Protein AF-A0A1G5HIC5-F1 (afdb_monomer_lite)

Secondary structure (DSSP, 8-state):
-HHHHHHHHHHHHHHHHHHHHHHHHHHHHHHHHHHHHHHHHHHHHHHHHHHHHHHHHHHHHHHHHHHHH--HHHHHHHHHHHHHHTTSSPPBSS--TTTT-TTSPPPPBPSS---HHHHHHHTT--HHHHHHHHHHHHHHHHHHHHHHHHHHHHTT--

Foldseek 3Di:
DVVVVVVVVVVVVVVVVVVVVVVVVVVVVVVVVVVVLVVVLVVQLVVLLVLLVLLLVLLVVLLVCCLVPVDCLSVVVNVVSVCLQQQNDFAAPDDDSCQSPPPDDHGDGDPGRDHSLVVSVVSPDDPVVSVVSVVSNVVSVVVSVVSVVSVCVSVVND

pLDDT: mean 92.71, std 6.93, range [57.34, 98.31]

Radius of gyration: 27.84 Å; chains: 1; bounding box: 71×31×83 Å

Structure (mmCIF, N/CA/C/O backbone):
data_AF-A0A1G5HIC5-F1
#
_entry.id   AF-A0A1G5HIC5-F1
#
loop_
_atom_site.group_PDB
_atom_site.id
_atom_site.type_symbol
_atom_site.label_atom_id
_atom_site.label_alt_id
_atom_site.label_comp_id
_atom_site.label_asym_id
_atom_site.label_entity_id
_atom_site.label_seq_id
_atom_site.pdbx_PDB_ins_code
_atom_site.Cartn_x
_atom_site.Cartn_y
_atom_site.Cartn_z
_atom_site.occupancy
_atom_site.B_iso_or_equiv
_atom_site.auth_seq_id
_atom_site.auth_comp_id
_atom_site.auth_asym_id
_atom_site.auth_atom_id
_atom_site.pdbx_PDB_model_num
ATOM 1 N N . MET A 1 1 ? 47.753 16.348 -58.443 1.00 57.34 1 MET A N 1
ATOM 2 C CA . MET A 1 1 ? 46.491 15.567 -58.411 1.00 57.34 1 MET A CA 1
ATOM 3 C C . MET A 1 1 ? 46.412 14.500 -57.305 1.00 57.34 1 MET A C 1
ATOM 5 O O . MET A 1 1 ? 45.313 14.260 -56.837 1.00 57.34 1 MET A O 1
ATOM 9 N N . ARG A 1 2 ? 47.518 13.885 -56.833 1.00 65.00 2 ARG A N 1
ATOM 10 C CA . ARG A 1 2 ? 47.485 12.822 -55.791 1.00 65.00 2 ARG A CA 1
ATOM 11 C C . ARG A 1 2 ? 47.154 13.290 -54.360 1.00 65.00 2 ARG A C 1
ATOM 13 O O . ARG A 1 2 ? 46.518 12.535 -53.637 1.00 65.00 2 ARG A O 1
ATOM 20 N N . ILE A 1 3 ? 47.526 14.517 -53.970 1.00 72.75 3 ILE A N 1
ATOM 21 C CA . ILE A 1 3 ? 47.248 15.050 -52.618 1.00 72.75 3 ILE A CA 1
ATOM 22 C C . ILE A 1 3 ? 45.736 15.200 -52.364 1.00 72.75 3 ILE A C 1
ATOM 24 O O . ILE A 1 3 ? 45.253 14.726 -51.346 1.00 72.75 3 ILE A O 1
ATOM 28 N N . GLY A 1 4 ? 44.972 15.776 -53.301 1.00 77.12 4 GLY A N 1
ATOM 29 C CA . GLY A 1 4 ? 43.532 16.009 -53.104 1.00 77.12 4 GLY A CA 1
ATOM 30 C C . GLY A 1 4 ? 42.703 14.724 -52.998 1.00 77.12 4 GLY A C 1
ATOM 31 O O . GLY A 1 4 ? 41.761 14.664 -52.219 1.00 77.12 4 GLY A O 1
ATOM 32 N N . VAL A 1 5 ? 43.091 13.667 -53.723 1.00 81.25 5 VAL A N 1
ATOM 33 C CA . VAL A 1 5 ? 42.438 12.349 -53.626 1.00 81.25 5 VAL A CA 1
ATOM 34 C C . VAL A 1 5 ? 42.681 11.721 -52.252 1.00 81.25 5 VAL A C 1
ATOM 36 O O . VAL A 1 5 ? 41.753 11.185 -51.655 1.00 81.25 5 VAL A O 1
ATOM 39 N N . PHE A 1 6 ? 43.902 11.837 -51.722 1.00 83.12 6 PHE A N 1
ATOM 40 C CA . PHE A 1 6 ? 44.237 11.348 -50.385 1.00 83.12 6 PHE A CA 1
ATOM 41 C C . PHE A 1 6 ? 43.503 12.131 -49.286 1.00 83.12 6 PHE A C 1
ATOM 43 O O . PHE A 1 6 ? 42.916 11.527 -48.395 1.00 83.12 6 PHE A O 1
ATOM 50 N N . THR A 1 7 ? 43.451 13.464 -49.384 1.00 85.94 7 THR A N 1
ATOM 51 C CA . THR A 1 7 ? 42.702 14.306 -48.439 1.00 85.94 7 THR A CA 1
ATOM 52 C C . THR A 1 7 ? 41.203 13.997 -48.461 1.00 85.94 7 THR A C 1
ATOM 54 O O . THR A 1 7 ? 40.610 13.828 -47.400 1.00 85.94 7 THR A O 1
ATOM 57 N N . ASN A 1 8 ? 40.594 13.842 -49.643 1.00 87.00 8 ASN A N 1
ATOM 58 C CA . ASN A 1 8 ? 39.179 13.470 -49.762 1.00 87.00 8 ASN A CA 1
ATOM 59 C C . ASN A 1 8 ? 38.900 12.074 -49.193 1.00 87.00 8 ASN A C 1
ATOM 61 O O . ASN A 1 8 ? 37.891 11.879 -48.521 1.00 87.00 8 ASN A O 1
ATOM 65 N N . PHE A 1 9 ? 39.804 11.116 -49.415 1.00 89.62 9 PHE A N 1
ATOM 66 C CA . PHE A 1 9 ? 39.700 9.785 -48.823 1.00 89.62 9 PHE A CA 1
ATOM 67 C C . PHE A 1 9 ? 39.752 9.841 -47.289 1.00 89.62 9 PHE A C 1
ATOM 69 O O . PHE A 1 9 ? 38.883 9.271 -46.631 1.00 89.62 9 PHE A O 1
ATOM 76 N N . CYS A 1 10 ? 40.701 10.587 -46.713 1.00 89.44 10 CYS A N 1
ATOM 77 C CA . CYS A 1 10 ? 40.764 10.799 -45.266 1.00 89.44 10 CYS A CA 1
ATOM 78 C C . CYS A 1 10 ? 39.482 11.447 -44.725 1.00 89.44 10 CYS A C 1
ATOM 80 O O . CYS A 1 10 ? 38.959 10.980 -43.717 1.00 89.44 10 CYS A O 1
ATOM 82 N N . LEU A 1 11 ? 38.938 12.462 -45.406 1.00 92.50 11 LEU A N 1
ATOM 83 C CA . LEU A 1 11 ? 37.689 13.112 -44.995 1.00 92.50 11 LEU A CA 1
ATOM 84 C C . LEU A 1 11 ? 36.510 12.132 -44.980 1.00 92.50 11 LEU A C 1
ATOM 86 O O . LEU A 1 11 ? 35.787 12.072 -43.988 1.00 92.50 11 LEU A O 1
ATOM 90 N N . ILE A 1 12 ? 36.351 11.312 -46.022 1.00 94.19 12 ILE A N 1
ATOM 91 C CA . ILE A 1 12 ? 35.284 10.301 -46.081 1.00 94.19 12 ILE A CA 1
ATOM 92 C C . ILE A 1 12 ? 35.410 9.312 -44.918 1.00 94.19 12 ILE A C 1
ATOM 94 O O . ILE A 1 12 ? 34.424 9.054 -44.233 1.00 94.19 12 ILE A O 1
ATOM 98 N N . VAL A 1 13 ? 36.617 8.807 -44.642 1.00 93.88 13 VAL A N 1
ATOM 99 C CA . VAL A 1 13 ? 36.850 7.885 -43.519 1.00 93.88 13 VAL A CA 1
ATOM 100 C C . VAL A 1 13 ? 36.513 8.544 -42.180 1.00 93.88 13 VAL A C 1
ATOM 102 O O . VAL A 1 13 ? 35.864 7.919 -41.344 1.00 93.88 13 VAL A O 1
ATOM 105 N N . THR A 1 14 ? 36.886 9.813 -41.980 1.00 93.06 14 THR A N 1
ATOM 106 C CA . THR A 1 14 ? 36.549 10.537 -40.743 1.00 93.06 14 THR A CA 1
ATOM 107 C C . THR A 1 14 ? 35.047 10.764 -40.585 1.00 93.06 14 THR A C 1
ATOM 109 O O . THR A 1 14 ? 34.518 10.549 -39.498 1.00 93.06 14 THR A O 1
ATOM 112 N N . VAL A 1 15 ? 34.335 11.124 -41.658 1.00 95.94 15 VAL A N 1
ATOM 113 C CA . VAL A 1 15 ? 32.876 11.319 -41.629 1.00 95.94 15 VAL A CA 1
ATOM 114 C C . VAL A 1 15 ? 32.159 9.998 -41.358 1.00 95.94 15 VAL A C 1
ATOM 116 O O . VAL A 1 15 ? 31.257 9.960 -40.524 1.00 95.94 15 VAL A O 1
ATOM 119 N N . LEU A 1 16 ? 32.590 8.906 -41.995 1.00 95.06 16 LEU A N 1
ATOM 120 C CA . LEU A 1 16 ? 32.045 7.573 -41.736 1.00 95.06 16 LEU A CA 1
ATOM 121 C C . LEU A 1 16 ? 32.284 7.149 -40.283 1.00 95.06 16 LEU A C 1
ATOM 123 O O . LEU A 1 16 ? 31.348 6.699 -39.623 1.00 95.06 16 LEU A O 1
ATOM 127 N N . GLY A 1 17 ? 33.492 7.368 -39.755 1.00 94.94 17 GLY A N 1
ATOM 128 C CA . GLY A 1 17 ? 33.810 7.105 -38.352 1.00 94.94 17 GLY A CA 1
ATOM 129 C C . GLY A 1 17 ? 32.922 7.894 -37.385 1.00 94.94 17 GLY A C 1
ATOM 130 O O . GLY A 1 17 ? 32.361 7.313 -36.459 1.00 94.94 17 GLY A O 1
ATOM 131 N N . LEU A 1 18 ? 32.721 9.194 -37.629 1.00 95.69 18 LEU A N 1
ATOM 132 C CA . LEU A 1 18 ? 31.831 10.029 -36.815 1.00 95.69 18 LEU A CA 1
ATOM 133 C C . LEU A 1 18 ? 30.366 9.589 -36.919 1.00 95.69 18 LEU A C 1
ATOM 135 O O . LEU A 1 18 ? 29.681 9.531 -35.902 1.00 95.69 18 LEU A O 1
ATOM 139 N N . SER A 1 19 ? 29.890 9.229 -38.115 1.00 94.44 19 SER A N 1
ATOM 140 C CA . SER A 1 19 ? 28.519 8.738 -38.307 1.00 94.44 19 SER A CA 1
ATOM 141 C C . SER A 1 19 ? 28.262 7.431 -37.553 1.00 94.44 19 SER A C 1
ATOM 143 O O . SER A 1 19 ? 27.213 7.280 -36.929 1.00 94.44 19 SER A O 1
ATOM 145 N N . LEU A 1 20 ? 29.250 6.530 -37.528 1.00 94.75 20 LEU A N 1
ATOM 146 C CA . LEU A 1 20 ? 29.182 5.292 -36.761 1.00 94.75 20 LEU A CA 1
ATOM 147 C C . LEU A 1 20 ? 29.158 5.573 -35.255 1.00 94.75 20 LEU A C 1
ATOM 149 O O . LEU A 1 20 ? 28.363 4.970 -34.543 1.00 94.75 20 LEU A O 1
ATOM 153 N N . LEU A 1 21 ? 29.982 6.507 -34.765 1.00 94.12 21 LEU A N 1
ATOM 154 C CA . LEU A 1 21 ? 29.972 6.897 -33.351 1.00 94.12 21 LEU A CA 1
ATOM 155 C C . LEU A 1 21 ? 28.633 7.510 -32.929 1.00 94.12 21 LEU A C 1
ATOM 157 O O . LEU A 1 21 ? 28.125 7.169 -31.864 1.00 94.12 21 LEU A O 1
ATOM 161 N N . ILE A 1 22 ? 28.043 8.369 -33.764 1.00 94.88 22 ILE A N 1
ATOM 162 C CA . ILE A 1 22 ? 26.720 8.955 -33.508 1.00 94.88 22 ILE A CA 1
ATOM 163 C C . ILE A 1 22 ? 25.652 7.856 -33.458 1.00 94.88 22 ILE A C 1
ATOM 165 O O . ILE A 1 22 ? 24.857 7.833 -32.524 1.00 94.88 22 ILE A O 1
ATOM 169 N N . PHE A 1 23 ? 25.671 6.917 -34.409 1.00 94.50 23 PHE A N 1
ATOM 170 C CA . PHE A 1 23 ? 24.730 5.795 -34.444 1.00 94.50 23 PHE A CA 1
ATOM 171 C C . PHE A 1 23 ? 24.858 4.869 -33.223 1.00 94.50 23 PHE A C 1
ATOM 173 O O . PHE A 1 23 ? 23.860 4.459 -32.638 1.00 94.50 23 PHE A O 1
ATOM 180 N N . LEU A 1 24 ? 26.082 4.553 -32.791 1.00 93.31 24 LEU A N 1
ATOM 181 C CA . LEU A 1 24 ? 26.291 3.768 -31.571 1.00 93.31 24 LEU A CA 1
ATOM 182 C C . LEU A 1 24 ? 25.823 4.535 -30.329 1.00 93.31 24 LEU A C 1
ATOM 184 O O . LEU A 1 24 ? 25.209 3.948 -29.443 1.00 93.31 24 LEU A O 1
ATOM 188 N N . SER A 1 25 ? 26.074 5.845 -30.275 1.00 92.12 25 SER A N 1
ATOM 189 C CA . SER A 1 25 ? 25.626 6.686 -29.166 1.00 92.12 25 SER A CA 1
ATOM 190 C C . SER A 1 25 ? 24.103 6.771 -29.073 1.00 92.12 25 SER A C 1
ATOM 192 O O . SER A 1 25 ? 23.592 6.796 -27.956 1.00 92.12 25 SER A O 1
ATOM 194 N N . SER A 1 26 ? 23.377 6.814 -30.197 1.00 90.31 26 SER A N 1
ATOM 195 C CA . SER A 1 26 ? 21.909 6.833 -30.175 1.00 90.31 26 SER A CA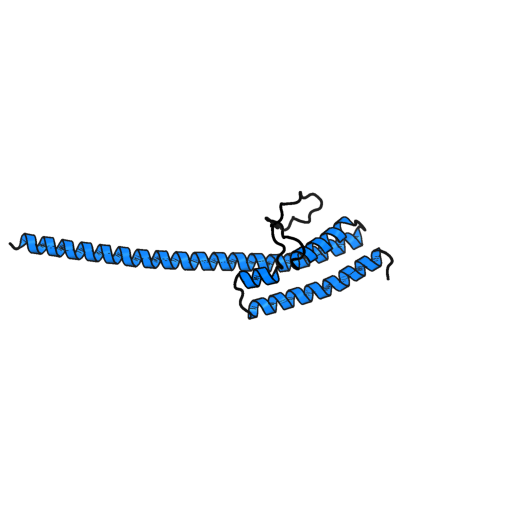 1
ATOM 196 C C . SER A 1 26 ? 21.339 5.516 -29.652 1.00 90.31 26 SER A C 1
ATOM 198 O O . SER A 1 26 ? 20.498 5.540 -28.766 1.00 90.31 26 SER A O 1
ATOM 200 N N . GLN A 1 27 ? 21.883 4.374 -30.087 1.00 91.06 27 GLN A N 1
ATOM 201 C CA . GLN A 1 27 ? 21.456 3.055 -29.595 1.00 91.06 27 GLN A CA 1
ATOM 202 C C . GLN A 1 27 ? 21.657 2.903 -28.076 1.00 91.06 27 GLN A C 1
ATOM 204 O O . GLN A 1 27 ? 20.832 2.307 -27.383 1.00 91.06 27 GLN A O 1
ATOM 209 N N . VAL A 1 28 ? 22.759 3.445 -27.542 1.00 92.12 28 VAL A N 1
ATOM 210 C CA . VAL A 1 28 ? 23.022 3.444 -26.094 1.00 92.12 28 VAL A CA 1
ATOM 211 C C . VAL A 1 28 ? 22.009 4.313 -25.349 1.00 92.12 28 VAL A C 1
ATOM 213 O O . VAL A 1 28 ? 21.526 3.893 -24.302 1.00 92.12 28 VAL A O 1
ATOM 216 N N . LEU A 1 29 ? 21.676 5.495 -25.876 1.00 90.44 29 LEU A N 1
ATOM 217 C CA . LEU A 1 29 ? 20.671 6.378 -25.275 1.00 90.44 29 LEU A CA 1
ATOM 218 C C . LEU A 1 29 ? 19.294 5.706 -25.216 1.00 90.44 29 LEU A C 1
ATOM 220 O O . LEU A 1 29 ? 18.695 5.680 -24.145 1.00 90.44 29 LEU A O 1
ATOM 224 N N . ASP A 1 30 ? 18.856 5.077 -26.308 1.00 89.88 30 ASP A N 1
ATOM 225 C CA . ASP A 1 30 ? 17.569 4.371 -26.359 1.00 89.88 30 ASP A CA 1
ATOM 226 C C . ASP A 1 30 ? 17.509 3.236 -25.319 1.00 89.88 30 ASP A C 1
ATOM 228 O O . ASP A 1 30 ? 16.535 3.092 -24.580 1.00 89.88 30 ASP A O 1
ATOM 232 N N . THR A 1 31 ? 18.603 2.480 -25.177 1.00 90.31 31 THR A N 1
ATOM 233 C CA . THR A 1 31 ? 18.707 1.405 -24.174 1.00 90.31 31 THR A CA 1
ATOM 234 C C . THR A 1 31 ? 18.635 1.949 -22.740 1.00 90.31 31 THR A C 1
ATOM 236 O O . THR A 1 31 ? 18.034 1.331 -21.861 1.00 90.31 31 THR A O 1
ATOM 239 N N . LEU A 1 32 ? 19.250 3.106 -22.472 1.00 91.62 32 LEU A N 1
ATOM 240 C CA . LEU A 1 32 ? 19.200 3.740 -21.150 1.00 91.62 32 LEU A CA 1
ATOM 241 C C . LEU A 1 32 ? 17.791 4.225 -20.801 1.00 91.62 32 LEU A C 1
ATOM 243 O O . LEU A 1 32 ? 17.387 4.123 -19.638 1.00 91.62 32 LEU A O 1
ATOM 247 N N . ASP A 1 33 ? 17.041 4.718 -21.784 1.00 92.50 33 ASP A N 1
ATOM 248 C CA . ASP A 1 33 ? 15.651 5.130 -21.596 1.00 92.50 33 ASP A CA 1
ATOM 249 C C . ASP A 1 33 ? 14.752 3.927 -21.273 1.00 92.50 33 ASP A C 1
ATOM 251 O O . ASP A 1 33 ? 13.954 3.999 -20.333 1.00 92.50 33 ASP A O 1
ATOM 255 N N . GLU A 1 34 ? 14.936 2.795 -21.962 1.00 93.00 34 GLU A N 1
ATOM 256 C CA . GLU A 1 34 ? 14.230 1.539 -21.665 1.00 93.00 34 GLU A CA 1
ATOM 257 C C . GLU A 1 34 ? 14.530 1.026 -20.250 1.00 93.00 34 GLU A C 1
ATOM 259 O O . GLU A 1 34 ? 13.608 0.714 -19.491 1.00 93.00 34 GLU A O 1
ATOM 264 N N . ILE A 1 35 ? 15.808 0.999 -19.855 1.00 92.88 35 ILE A N 1
ATOM 265 C CA . ILE A 1 35 ? 16.219 0.595 -18.501 1.00 92.88 35 ILE A CA 1
ATOM 266 C C . ILE A 1 35 ? 15.599 1.528 -17.457 1.00 92.88 35 ILE A C 1
ATOM 268 O O . ILE A 1 35 ? 15.044 1.073 -16.458 1.00 92.88 35 ILE A O 1
ATOM 272 N N . THR A 1 36 ? 15.642 2.839 -17.695 1.00 94.19 36 THR A N 1
ATOM 273 C CA . THR A 1 36 ? 15.080 3.829 -16.768 1.00 94.19 36 THR A CA 1
ATOM 274 C C . THR A 1 36 ? 13.564 3.679 -16.636 1.00 94.19 36 THR A C 1
ATOM 276 O O . THR A 1 36 ? 13.017 3.853 -15.545 1.00 94.19 36 THR A O 1
ATOM 279 N N . ALA A 1 37 ? 12.866 3.362 -17.727 1.00 92.19 37 ALA A N 1
ATOM 280 C CA . ALA A 1 37 ? 11.436 3.084 -17.700 1.00 92.19 37 ALA A CA 1
ATOM 281 C C . ALA A 1 37 ? 11.122 1.813 -16.893 1.00 92.19 37 ALA A C 1
ATOM 283 O O . ALA A 1 37 ? 10.237 1.851 -16.036 1.00 92.19 37 ALA A O 1
ATOM 284 N N . ALA A 1 38 ? 11.884 0.736 -17.103 1.00 91.81 38 ALA A N 1
ATOM 285 C CA . ALA A 1 38 ? 11.726 -0.522 -16.376 1.00 91.81 38 ALA A CA 1
ATOM 286 C C . ALA A 1 38 ? 11.977 -0.364 -14.865 1.00 91.81 38 ALA A C 1
ATOM 288 O O . ALA A 1 38 ? 11.171 -0.820 -14.058 1.00 91.81 38 ALA A O 1
ATOM 289 N N . GLU A 1 39 ? 13.033 0.351 -14.471 1.00 94.25 39 GLU A N 1
ATOM 290 C CA . GLU A 1 39 ? 13.336 0.671 -13.066 1.00 94.25 39 GLU A CA 1
ATOM 291 C C . GLU A 1 39 ? 12.211 1.483 -12.409 1.00 94.25 39 GLU A C 1
ATOM 293 O O . GLU A 1 39 ? 11.774 1.193 -11.293 1.00 94.25 39 GLU A O 1
ATOM 298 N N . ARG A 1 40 ? 11.672 2.487 -13.116 1.00 94.00 40 ARG A N 1
ATOM 299 C CA . ARG A 1 40 ? 10.538 3.280 -12.613 1.00 94.00 40 ARG A CA 1
ATOM 300 C C . ARG A 1 40 ? 9.287 2.432 -12.420 1.00 94.00 40 ARG A C 1
ATOM 302 O O . ARG A 1 40 ? 8.593 2.627 -11.422 1.00 94.00 40 ARG A O 1
ATOM 309 N N . GLN A 1 41 ? 8.999 1.530 -13.354 1.00 93.69 41 GLN A N 1
ATOM 310 C CA . GLN A 1 41 ? 7.870 0.611 -13.240 1.00 93.69 41 GLN A CA 1
ATOM 311 C C . GLN A 1 41 ? 8.075 -0.346 -12.062 1.00 93.69 41 GLN A C 1
ATOM 313 O O . GLN A 1 41 ? 7.195 -0.468 -11.216 1.00 93.69 41 GLN A O 1
ATOM 318 N N . GLN A 1 42 ? 9.258 -0.955 -11.933 1.00 93.38 42 GLN A N 1
ATOM 319 C CA . GLN A 1 42 ? 9.585 -1.833 -10.808 1.00 93.38 42 GLN A CA 1
ATOM 320 C C . GLN A 1 42 ? 9.414 -1.116 -9.463 1.00 93.38 42 GLN A C 1
ATOM 322 O O . GLN A 1 42 ? 8.796 -1.659 -8.545 1.00 93.38 42 GLN A O 1
ATOM 327 N N . TYR A 1 43 ? 9.917 0.115 -9.353 1.00 94.44 43 TYR A N 1
ATOM 328 C CA . TYR A 1 43 ? 9.778 0.930 -8.151 1.00 94.44 43 TYR A CA 1
ATOM 329 C C . TYR A 1 43 ? 8.307 1.189 -7.797 1.00 94.44 43 TYR A C 1
ATOM 331 O O . TYR A 1 43 ? 7.903 1.001 -6.649 1.00 94.44 43 TYR A O 1
ATOM 339 N N . ARG A 1 44 ? 7.484 1.575 -8.782 1.00 93.94 44 ARG A N 1
ATOM 340 C CA . ARG A 1 44 ? 6.044 1.812 -8.587 1.00 93.94 44 ARG A CA 1
ATOM 341 C C . ARG A 1 44 ? 5.306 0.538 -8.198 1.00 93.94 44 ARG A C 1
ATOM 343 O O . ARG A 1 44 ? 4.501 0.568 -7.267 1.00 93.94 44 ARG A O 1
ATOM 350 N N . SER A 1 45 ? 5.618 -0.580 -8.844 1.00 95.00 45 SER A N 1
ATOM 351 C CA . SER A 1 45 ? 5.054 -1.881 -8.500 1.00 95.00 45 SER A CA 1
ATOM 352 C C . SER A 1 45 ? 5.385 -2.270 -7.060 1.00 95.00 45 SER A C 1
ATOM 354 O O . SER A 1 45 ? 4.494 -2.636 -6.290 1.00 95.00 45 SER A O 1
ATOM 356 N N . LEU A 1 46 ? 6.642 -2.109 -6.641 1.00 94.38 46 LEU A N 1
ATOM 357 C CA . LEU A 1 46 ? 7.045 -2.388 -5.265 1.00 94.38 46 LEU A CA 1
ATOM 358 C C . LEU A 1 46 ? 6.344 -1.460 -4.265 1.00 94.38 46 LEU A C 1
ATOM 360 O O . LEU A 1 46 ? 5.908 -1.919 -3.211 1.00 94.38 46 LEU A O 1
ATOM 364 N N . GLN A 1 47 ? 6.185 -0.178 -4.601 1.00 94.00 47 GLN A N 1
ATOM 365 C CA . GLN A 1 47 ? 5.476 0.781 -3.758 1.00 94.00 47 GLN A CA 1
ATOM 366 C C . GLN A 1 47 ? 4.011 0.377 -3.546 1.00 94.00 47 GLN A C 1
ATOM 368 O O . GLN A 1 47 ? 3.547 0.362 -2.407 1.00 94.00 47 GLN A O 1
ATOM 373 N N . LEU A 1 48 ? 3.292 0.006 -4.611 1.00 95.56 48 LEU A N 1
ATOM 374 C CA . LEU A 1 48 ? 1.894 -0.432 -4.518 1.00 95.56 48 LEU A CA 1
ATOM 375 C C . LEU A 1 48 ? 1.762 -1.750 -3.740 1.00 95.56 48 LEU A C 1
ATOM 377 O O . LEU A 1 48 ? 0.858 -1.896 -2.917 1.00 95.56 48 LEU A O 1
ATOM 381 N N . ALA A 1 49 ? 2.670 -2.704 -3.960 1.00 95.75 49 ALA A N 1
ATOM 382 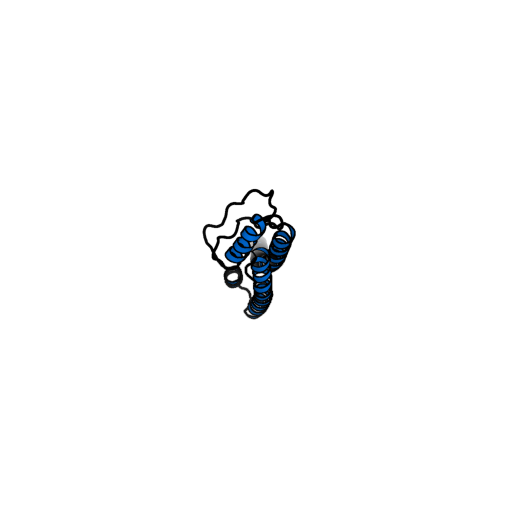C CA . ALA A 1 49 ? 2.691 -3.959 -3.211 1.00 95.75 49 ALA A CA 1
ATOM 383 C C . ALA A 1 49 ? 2.965 -3.727 -1.715 1.00 95.75 49 ALA A C 1
ATOM 385 O O . ALA A 1 49 ? 2.287 -4.304 -0.862 1.00 95.75 49 ALA A O 1
ATOM 386 N N . ASN A 1 50 ? 3.910 -2.842 -1.391 1.00 94.88 50 ASN A N 1
ATOM 387 C CA . ASN A 1 50 ? 4.207 -2.464 -0.014 1.00 94.88 50 ASN A CA 1
ATOM 388 C C . ASN A 1 50 ? 3.032 -1.731 0.643 1.00 94.88 50 ASN A C 1
ATOM 390 O O . ASN A 1 50 ? 2.737 -1.980 1.804 1.00 94.88 50 ASN A O 1
ATOM 394 N N . GLU A 1 51 ? 2.322 -0.878 -0.094 1.00 95.12 51 GLU A N 1
ATOM 395 C CA . GLU A 1 51 ? 1.110 -0.213 0.394 1.00 95.12 51 GLU A CA 1
ATOM 396 C C . GLU A 1 51 ? 0.009 -1.226 0.747 1.00 95.12 51 GLU A C 1
ATOM 398 O O . GLU A 1 51 ? -0.661 -1.076 1.769 1.00 95.12 51 GLU A O 1
ATOM 403 N N . LEU A 1 52 ? -0.144 -2.307 -0.032 1.00 96.44 52 LEU A N 1
ATOM 404 C CA . LEU A 1 52 ? -1.103 -3.371 0.285 1.00 96.44 52 LEU A CA 1
ATOM 405 C C . LEU A 1 52 ? -0.718 -4.070 1.588 1.00 96.44 52 LEU A C 1
ATOM 407 O O . LEU A 1 52 ? -1.566 -4.241 2.466 1.00 96.44 52 LEU A O 1
ATOM 411 N N . PHE A 1 53 ? 0.557 -4.439 1.718 1.00 95.06 53 PHE A N 1
ATOM 412 C CA . PHE A 1 53 ? 1.098 -5.047 2.930 1.00 95.06 53 PHE A CA 1
ATOM 413 C C . PHE A 1 53 ? 0.899 -4.138 4.149 1.00 95.06 53 PHE A C 1
ATOM 415 O O . PHE A 1 53 ? 0.309 -4.556 5.145 1.00 95.06 53 PHE A O 1
ATOM 422 N N . GLN A 1 54 ? 1.300 -2.873 4.033 1.00 94.62 54 GLN A N 1
ATOM 423 C CA . GLN A 1 54 ? 1.188 -1.890 5.101 1.00 94.62 54 GLN A CA 1
ATOM 424 C C . GLN A 1 54 ? -0.270 -1.662 5.510 1.00 94.62 54 GLN A C 1
ATOM 426 O O . GLN A 1 54 ? -0.559 -1.613 6.699 1.00 94.62 54 GLN A O 1
ATOM 431 N N . SER A 1 55 ? -1.204 -1.609 4.553 1.00 96.31 55 SER A N 1
ATOM 432 C CA . SER A 1 55 ? -2.627 -1.466 4.874 1.00 96.31 55 SER A CA 1
ATOM 433 C C . SER A 1 55 ? -3.131 -2.588 5.784 1.00 96.31 55 SER A C 1
ATOM 435 O O . SER A 1 55 ? -3.949 -2.337 6.660 1.00 96.31 55 SER A O 1
ATOM 437 N N . SER A 1 56 ? -2.631 -3.818 5.616 1.00 97.12 56 SER A N 1
ATOM 438 C CA . SER A 1 56 ? -3.004 -4.941 6.477 1.00 97.12 56 SER A CA 1
ATOM 439 C C . SER A 1 56 ? -2.448 -4.775 7.892 1.00 97.12 56 SER A C 1
ATOM 441 O O . SER A 1 56 ? -3.183 -4.970 8.856 1.00 97.12 56 SER A O 1
ATOM 443 N N . GLU A 1 57 ? -1.177 -4.385 8.020 1.00 96.50 57 GLU A N 1
ATOM 444 C CA . GLU A 1 57 ? -0.549 -4.123 9.323 1.00 96.50 57 GLU A CA 1
ATOM 445 C C . GLU A 1 57 ? -1.236 -2.966 10.058 1.00 96.50 57 GLU A C 1
ATOM 447 O O . GLU A 1 57 ? -1.513 -3.058 11.257 1.00 96.50 57 GLU A O 1
ATOM 452 N N . ASP A 1 58 ? -1.563 -1.892 9.336 1.00 96.69 58 ASP A N 1
ATOM 453 C CA . ASP A 1 58 ? -2.249 -0.730 9.889 1.00 96.69 58 ASP A CA 1
ATOM 454 C C . ASP A 1 58 ? -3.669 -1.088 10.347 1.00 96.69 58 ASP A C 1
ATOM 456 O O . ASP A 1 58 ? -4.057 -0.686 11.442 1.00 96.69 58 ASP A O 1
ATOM 460 N N . LEU A 1 59 ? -4.417 -1.909 9.597 1.00 97.81 59 LEU A N 1
ATOM 461 C CA . LEU A 1 59 ? -5.729 -2.416 10.029 1.00 97.81 59 LEU A CA 1
ATOM 462 C C . LEU A 1 59 ? -5.627 -3.176 11.358 1.00 97.81 59 LEU A C 1
ATOM 464 O O . LEU A 1 59 ? -6.333 -2.843 12.313 1.00 97.81 59 LEU A O 1
ATOM 468 N N . THR A 1 60 ? -4.688 -4.116 11.477 1.00 97.56 60 THR A N 1
ATOM 469 C CA . THR A 1 60 ? -4.486 -4.874 12.721 1.00 97.56 60 THR A CA 1
ATOM 470 C C . THR A 1 60 ? -4.024 -3.992 13.875 1.00 97.56 60 THR A C 1
ATOM 472 O O . THR A 1 60 ? -4.478 -4.155 15.015 1.00 97.56 60 THR A O 1
ATOM 475 N N . LYS A 1 61 ? -3.151 -3.019 13.605 1.00 96.81 61 LYS A N 1
ATOM 476 C CA . LYS A 1 61 ? -2.714 -2.025 14.589 1.00 96.81 61 LYS A CA 1
ATOM 477 C C . LYS A 1 61 ? -3.884 -1.173 15.077 1.00 96.81 61 LYS A C 1
ATOM 479 O O . LYS A 1 61 ? -4.036 -1.014 16.291 1.00 96.81 61 LYS A O 1
ATOM 484 N N . MET A 1 62 ? -4.712 -0.650 14.173 1.00 97.75 62 MET A N 1
ATOM 485 C CA . MET A 1 62 ? -5.898 0.133 14.526 1.00 97.75 62 MET A CA 1
ATOM 486 C C . MET A 1 62 ? -6.887 -0.707 15.327 1.00 97.75 62 MET A C 1
ATOM 488 O O . MET A 1 62 ? -7.358 -0.267 16.375 1.00 97.75 62 MET A O 1
ATOM 492 N N . ALA A 1 63 ? -7.133 -1.948 14.905 1.00 98.06 63 ALA A N 1
ATOM 493 C CA . ALA A 1 63 ? -8.067 -2.815 15.596 1.00 98.06 63 ALA A CA 1
ATOM 494 C C . ALA A 1 63 ? -7.625 -3.126 17.030 1.00 98.06 63 ALA A C 1
ATOM 496 O O . ALA A 1 63 ? -8.398 -2.970 17.977 1.00 98.06 63 ALA A O 1
ATOM 497 N N . ARG A 1 64 ? -6.350 -3.489 17.212 1.00 97.69 64 ARG A N 1
ATOM 498 C CA . ARG A 1 64 ? -5.763 -3.721 18.538 1.00 97.69 64 ARG A CA 1
ATOM 499 C C . ARG A 1 64 ? -5.810 -2.468 19.407 1.00 97.69 64 ARG A C 1
ATOM 501 O O . ARG A 1 64 ? -6.098 -2.570 20.600 1.00 97.69 64 ARG A O 1
ATOM 508 N N . SER A 1 65 ? -5.521 -1.308 18.817 1.00 97.50 65 SER A N 1
ATOM 509 C CA . SER A 1 65 ? -5.519 -0.032 19.534 1.00 97.50 65 SER A CA 1
ATOM 510 C C . SER A 1 65 ? -6.924 0.295 20.031 1.00 97.50 65 SER A C 1
ATOM 512 O O . SER A 1 65 ? -7.086 0.519 21.224 1.00 97.50 65 SER A O 1
ATOM 514 N N . TYR A 1 66 ? -7.944 0.183 19.172 1.00 97.44 66 TYR A N 1
ATOM 515 C CA . TYR A 1 66 ? -9.344 0.373 19.559 1.00 97.44 66 TYR A CA 1
ATOM 516 C C . TYR A 1 66 ? -9.786 -0.582 20.671 1.00 97.44 66 TYR A C 1
ATOM 518 O O . TYR A 1 66 ? -10.356 -0.148 21.665 1.00 97.44 66 TYR A O 1
ATOM 526 N N . VAL A 1 67 ? -9.486 -1.877 20.542 1.00 96.94 67 VAL A N 1
ATOM 527 C CA . VAL A 1 67 ? -9.862 -2.884 21.550 1.00 96.94 67 VAL A CA 1
ATOM 528 C C . VAL A 1 67 ? -9.199 -2.615 22.903 1.00 96.94 67 VAL A C 1
ATOM 530 O O . VAL A 1 67 ? -9.799 -2.869 23.943 1.00 96.94 67 VAL A O 1
ATOM 533 N N . THR A 1 68 ? -7.971 -2.093 22.901 1.00 96.75 68 THR A N 1
ATOM 534 C CA . THR A 1 68 ? -7.209 -1.834 24.131 1.00 96.75 68 THR A CA 1
ATOM 535 C C . THR A 1 68 ? -7.619 -0.526 24.807 1.00 96.75 68 THR A C 1
ATOM 537 O O . THR A 1 68 ? -7.666 -0.464 26.033 1.00 96.75 68 THR A O 1
ATOM 540 N N . THR A 1 69 ? -7.881 0.529 24.033 1.00 96.19 69 THR A N 1
ATOM 541 C CA . THR A 1 69 ? -8.117 1.881 24.569 1.00 96.19 69 THR A CA 1
ATOM 542 C C . THR A 1 69 ? -9.591 2.271 24.614 1.00 96.19 69 THR A C 1
ATOM 544 O O . THR A 1 69 ? -9.963 3.131 25.407 1.00 96.19 69 THR A O 1
ATOM 547 N N . GLY A 1 70 ? -10.426 1.681 23.758 1.00 95.00 70 GLY A N 1
ATOM 548 C CA . GLY A 1 70 ? -11.799 2.117 23.505 1.00 95.00 70 GLY A CA 1
ATOM 549 C C . GLY A 1 70 ? -11.912 3.442 22.739 1.00 95.00 70 GLY A C 1
ATOM 550 O O . GLY A 1 70 ? -13.024 3.938 22.564 1.00 95.00 70 GLY A O 1
ATOM 551 N N . ASP A 1 71 ? -10.800 4.036 22.287 1.00 96.12 71 ASP A N 1
ATOM 552 C CA . ASP A 1 71 ? -10.807 5.345 21.626 1.00 96.12 71 ASP A CA 1
ATOM 553 C C . ASP A 1 71 ? -11.329 5.234 20.178 1.00 96.12 71 ASP A C 1
ATOM 555 O O . ASP A 1 71 ? -10.669 4.612 19.336 1.00 96.12 71 ASP A O 1
ATOM 559 N N . PRO A 1 72 ? -12.478 5.858 19.842 1.00 95.44 72 PRO A N 1
ATOM 560 C CA . PRO A 1 72 ? -13.110 5.744 18.526 1.00 95.44 72 PRO A CA 1
ATOM 561 C C . PRO A 1 72 ? -12.251 6.260 17.363 1.00 95.44 72 PRO A C 1
ATOM 563 O O . PRO A 1 72 ? -12.555 5.943 16.211 1.00 95.44 72 PRO A O 1
ATOM 566 N N . VAL A 1 73 ? -11.177 7.020 17.621 1.00 95.75 73 VAL A N 1
ATOM 567 C CA . VAL A 1 73 ? -10.246 7.460 16.571 1.00 95.75 73 VAL A CA 1
ATOM 568 C C . VAL A 1 73 ? -9.672 6.277 15.786 1.00 95.75 73 VAL A C 1
ATOM 570 O O . VAL A 1 73 ? -9.592 6.331 14.559 1.00 95.75 73 VAL A O 1
ATOM 573 N N . TYR A 1 74 ? -9.345 5.181 16.475 1.00 96.94 74 TYR A N 1
ATOM 574 C CA . TYR A 1 74 ? -8.736 4.004 15.862 1.00 96.94 74 TYR A CA 1
ATOM 575 C C . TYR A 1 74 ? -9.739 3.212 15.025 1.00 96.94 74 TYR A C 1
ATOM 577 O O . TYR A 1 74 ? -9.392 2.723 13.954 1.00 96.94 74 TYR A O 1
ATOM 585 N N . GLU A 1 75 ? -10.999 3.133 15.461 1.00 97.00 75 GLU A N 1
ATOM 586 C CA . GLU A 1 75 ? -12.062 2.544 14.645 1.00 97.00 75 GLU A CA 1
ATOM 587 C C . GLU A 1 75 ? -12.288 3.364 13.368 1.00 97.00 75 GLU A C 1
ATOM 589 O O . GLU A 1 75 ? -12.412 2.800 12.281 1.00 97.00 75 GLU A O 1
ATOM 594 N N . ARG A 1 76 ? -12.292 4.699 13.467 1.00 96.81 76 ARG A N 1
ATOM 595 C CA . ARG A 1 76 ? -12.407 5.564 12.287 1.00 96.81 76 ARG A CA 1
ATOM 596 C C . ARG A 1 76 ? -11.260 5.315 11.306 1.00 96.81 76 ARG A C 1
ATOM 598 O O . ARG A 1 76 ? -11.524 5.064 10.134 1.00 96.81 76 ARG A O 1
ATOM 605 N N . PHE A 1 77 ? -10.014 5.325 11.783 1.00 96.50 77 PHE A N 1
ATOM 606 C CA . PHE A 1 77 ? -8.844 5.045 10.945 1.00 96.50 77 PHE A CA 1
ATOM 607 C C . PHE A 1 77 ? -8.917 3.665 10.295 1.00 96.50 77 PHE A C 1
ATOM 609 O O . PHE A 1 77 ? -8.641 3.538 9.108 1.00 96.50 77 PHE A O 1
ATOM 616 N N . PHE A 1 78 ? -9.364 2.643 11.027 1.00 98.00 78 PHE A N 1
ATOM 617 C CA . PHE A 1 78 ? -9.570 1.306 10.476 1.00 98.00 78 PHE A CA 1
ATOM 618 C C . PHE A 1 78 ? -10.474 1.318 9.234 1.00 98.00 78 PHE A C 1
ATOM 620 O O . PHE A 1 78 ? -10.127 0.756 8.193 1.00 98.00 78 PHE A O 1
ATOM 627 N N . PHE A 1 79 ? -11.633 1.974 9.322 1.00 98.12 79 PHE A N 1
ATOM 628 C CA . PHE A 1 79 ? -12.564 2.041 8.197 1.00 98.12 79 PHE A CA 1
ATOM 629 C C . PHE A 1 79 ? -12.060 2.938 7.064 1.00 98.12 79 PHE A C 1
ATOM 631 O O . PHE A 1 79 ? -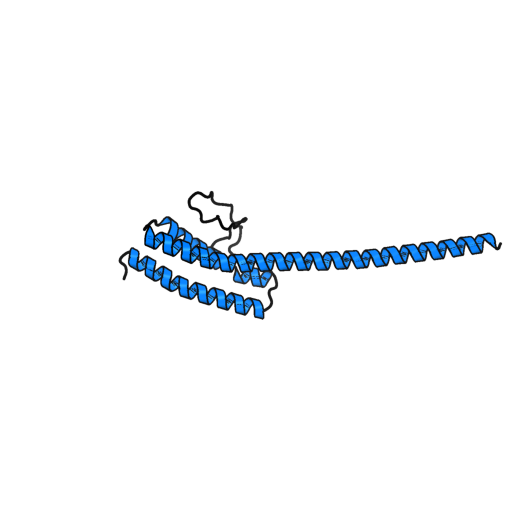12.234 2.576 5.902 1.00 98.12 79 PHE A O 1
ATOM 638 N N . GLU A 1 80 ? -11.381 4.046 7.370 1.00 96.88 80 GLU A N 1
ATOM 639 C CA . GLU A 1 80 ? -10.776 4.908 6.349 1.00 96.88 80 GLU A CA 1
ATOM 640 C C . GLU A 1 80 ? -9.676 4.177 5.561 1.00 96.88 80 GLU A C 1
ATOM 642 O O . GLU A 1 80 ? -9.674 4.238 4.332 1.00 96.88 80 GLU A O 1
ATOM 647 N N . ILE A 1 81 ? -8.802 3.407 6.227 1.00 97.06 81 ILE A N 1
ATOM 648 C CA . ILE A 1 81 ? -7.801 2.547 5.566 1.00 97.06 81 ILE A CA 1
ATOM 649 C C . ILE A 1 81 ? -8.486 1.572 4.610 1.00 97.06 81 ILE A C 1
ATOM 651 O O . ILE A 1 81 ? -8.082 1.433 3.451 1.00 97.06 81 ILE A O 1
ATOM 655 N N . LEU A 1 82 ? -9.531 0.892 5.090 1.00 97.50 82 LEU A N 1
ATOM 656 C CA . LEU A 1 82 ? -10.260 -0.097 4.306 1.00 97.50 82 LEU A CA 1
ATOM 657 C C . LEU A 1 82 ? -10.943 0.540 3.088 1.00 97.50 82 LEU A C 1
ATOM 659 O O . LEU A 1 82 ? -10.958 -0.048 2.005 1.00 97.50 82 LEU A O 1
ATOM 663 N N . ASP A 1 83 ? -11.499 1.735 3.249 1.00 97.88 83 ASP A N 1
ATOM 664 C CA . ASP A 1 83 ? -12.173 2.459 2.180 1.00 97.88 83 ASP A CA 1
ATOM 665 C C . ASP A 1 83 ? -11.182 3.048 1.162 1.00 97.88 83 ASP A C 1
ATOM 667 O O . ASP A 1 83 ? -11.469 3.002 -0.035 1.00 97.88 83 ASP A O 1
ATOM 671 N N . ILE A 1 84 ? -9.995 3.504 1.581 1.00 96.38 84 ILE A N 1
ATOM 672 C CA . ILE A 1 84 ? -8.905 3.895 0.667 1.00 96.38 84 ILE A CA 1
ATOM 673 C C . ILE A 1 84 ? -8.436 2.681 -0.142 1.00 96.38 84 ILE A C 1
ATOM 675 O O . ILE A 1 84 ? -8.413 2.728 -1.372 1.00 96.38 84 ILE A O 1
ATOM 679 N N . ARG A 1 85 ? -8.126 1.560 0.527 1.00 96.38 85 ARG A N 1
ATOM 680 C CA . ARG A 1 85 ? -7.663 0.323 -0.127 1.00 96.38 85 ARG A CA 1
ATOM 681 C C . ARG A 1 85 ? -8.637 -0.156 -1.204 1.00 96.38 85 ARG A C 1
ATOM 683 O O . ARG A 1 85 ? -8.219 -0.558 -2.291 1.00 96.38 85 ARG A O 1
ATOM 690 N N . ASN A 1 86 ? -9.934 -0.087 -0.905 1.00 97.25 86 ASN A N 1
ATOM 691 C CA . ASN A 1 86 ? -11.010 -0.526 -1.792 1.00 97.25 86 ASN A CA 1
ATOM 692 C C . ASN A 1 86 ? -11.462 0.537 -2.807 1.00 97.25 86 ASN A C 1
ATOM 694 O O . ASN A 1 86 ? -12.387 0.277 -3.573 1.00 97.25 86 ASN A O 1
ATOM 698 N N . GLY A 1 87 ? -10.832 1.716 -2.839 1.00 96.75 87 GLY A N 1
ATOM 699 C CA . GLY A 1 87 ? -11.142 2.760 -3.816 1.00 96.75 87 GLY A CA 1
ATOM 700 C C . GLY A 1 87 ? -12.466 3.484 -3.577 1.00 96.75 87 GLY A C 1
ATOM 701 O O . GLY A 1 87 ? -13.037 4.029 -4.514 1.00 96.75 87 GLY A O 1
ATOM 702 N N . LYS A 1 88 ? -12.971 3.493 -2.341 1.00 97.06 88 LYS A N 1
ATOM 703 C CA . LYS A 1 88 ? -14.136 4.298 -1.938 1.00 97.06 88 LYS A CA 1
ATOM 704 C C . LYS A 1 88 ? -13.738 5.691 -1.464 1.00 97.06 88 LYS A C 1
ATOM 706 O O . LYS A 1 88 ? -14.495 6.637 -1.655 1.00 97.06 88 LYS A O 1
ATOM 711 N N . LEU A 1 89 ? -12.561 5.810 -0.850 1.00 95.50 89 LEU A N 1
ATOM 712 C CA . LEU A 1 89 ? -11.958 7.085 -0.479 1.00 95.50 89 LEU A CA 1
ATOM 713 C C . LEU A 1 89 ? -10.705 7.343 -1.319 1.00 95.50 89 LEU A C 1
AT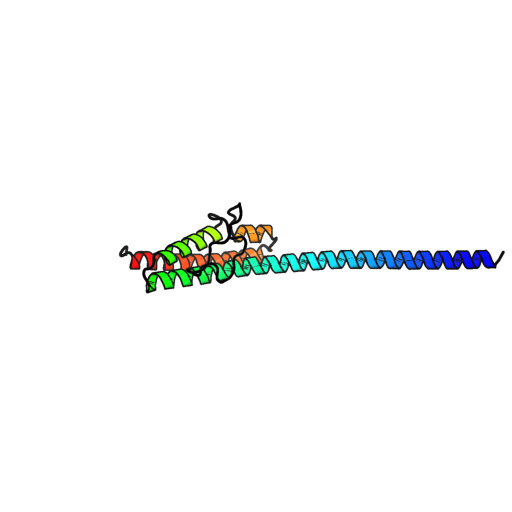OM 715 O O . LEU A 1 89 ? -10.000 6.399 -1.690 1.00 95.50 89 LEU A O 1
ATOM 719 N N . PRO A 1 90 ? -10.411 8.613 -1.639 1.00 94.62 90 PRO A N 1
ATOM 720 C CA . PRO A 1 90 ? -9.185 8.953 -2.331 1.00 94.62 90 PRO A CA 1
ATOM 721 C C . PRO A 1 90 ? -7.973 8.718 -1.432 1.00 94.62 90 PRO A C 1
ATOM 723 O O . PRO A 1 90 ? -7.956 9.093 -0.259 1.00 94.62 90 PRO A O 1
ATOM 726 N N . ARG A 1 91 ? -6.923 8.142 -2.015 1.00 90.81 91 ARG A N 1
ATOM 727 C CA . ARG A 1 91 ? -5.642 7.964 -1.330 1.00 90.81 91 ARG A CA 1
ATOM 728 C C . ARG A 1 91 ? -4.948 9.314 -1.079 1.00 90.81 91 ARG A C 1
ATOM 730 O O . ARG A 1 91 ? -5.045 10.205 -1.930 1.00 90.81 91 ARG A O 1
ATOM 737 N N . PRO A 1 92 ? -4.203 9.465 0.024 1.00 91.25 92 PRO A N 1
ATOM 738 C CA . PRO A 1 92 ? -3.294 10.590 0.231 1.00 91.25 92 PRO A CA 1
ATOM 739 C C . PRO A 1 92 ? -2.254 10.714 -0.895 1.00 91.25 92 PRO A C 1
ATOM 741 O O . PRO A 1 92 ? -1.909 9.725 -1.557 1.00 91.25 92 PRO A O 1
ATOM 744 N N . TRP A 1 93 ? -1.755 11.931 -1.129 1.00 85.00 93 TRP A N 1
ATOM 745 C CA . TRP A 1 93 ? -0.657 12.164 -2.078 1.00 85.00 93 TRP A CA 1
ATOM 746 C C . TRP A 1 93 ? 0.627 11.472 -1.644 1.00 85.00 93 TRP A C 1
ATOM 748 O O . TRP A 1 93 ? 1.208 10.714 -2.423 1.00 85.00 93 TRP A O 1
ATOM 758 N N . ASP A 1 94 ? 1.017 11.723 -0.400 1.00 81.44 94 ASP A N 1
ATOM 759 C CA . ASP A 1 94 ? 2.076 11.014 0.294 1.00 81.44 94 ASP A CA 1
ATOM 760 C C . ASP A 1 94 ? 1.421 10.106 1.331 1.00 81.44 94 ASP A C 1
ATOM 762 O O . ASP A 1 94 ? 0.574 10.558 2.107 1.00 81.44 94 ASP A O 1
ATOM 766 N N . TYR A 1 95 ? 1.768 8.822 1.304 1.00 85.69 95 TYR A N 1
ATOM 767 C CA . TYR A 1 95 ? 1.203 7.832 2.215 1.00 85.69 95 TYR A CA 1
ATOM 768 C C . TYR A 1 95 ? 2.322 7.187 3.041 1.00 85.69 95 TYR A C 1
ATOM 770 O O . TYR A 1 95 ? 2.646 6.014 2.845 1.00 85.69 95 TYR A O 1
ATOM 778 N N . PRO A 1 96 ? 2.977 7.964 3.924 1.00 85.38 96 PRO A N 1
ATOM 779 C CA . PRO A 1 96 ? 4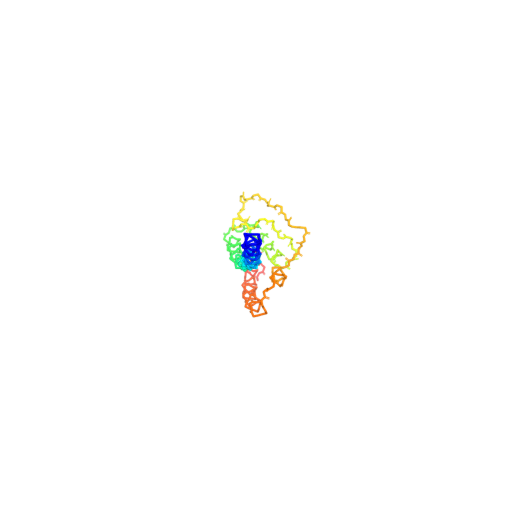.077 7.460 4.727 1.00 85.38 96 PRO A CA 1
ATOM 780 C C . PRO A 1 96 ? 3.581 6.445 5.759 1.00 85.38 96 PRO A C 1
ATOM 782 O O . PRO A 1 96 ? 2.421 6.454 6.172 1.00 85.38 96 PRO A O 1
ATOM 785 N N . ILE A 1 97 ? 4.507 5.633 6.273 1.00 83.06 97 ILE A N 1
ATOM 786 C CA . ILE A 1 97 ? 4.240 4.643 7.334 1.00 83.06 97 ILE A CA 1
ATOM 787 C C . ILE A 1 97 ? 3.635 5.289 8.594 1.00 83.06 97 ILE A C 1
ATOM 789 O O . ILE A 1 97 ? 2.907 4.658 9.355 1.00 83.06 97 ILE A O 1
ATOM 793 N N . THR A 1 98 ? 3.911 6.572 8.819 1.00 86.19 98 THR A N 1
ATOM 794 C CA . THR A 1 98 ? 3.412 7.324 9.972 1.00 86.19 98 THR A CA 1
ATOM 795 C C . THR A 1 98 ? 2.049 7.973 9.740 1.00 86.19 98 THR A C 1
ATOM 797 O O . THR A 1 98 ? 1.536 8.584 10.668 1.00 86.19 98 THR A O 1
ATOM 800 N N . TYR A 1 99 ? 1.433 7.866 8.556 1.00 87.94 99 TYR A N 1
ATOM 801 C CA . TYR A 1 99 ? 0.226 8.629 8.200 1.00 87.94 99 TYR A CA 1
ATOM 802 C C . TYR A 1 99 ? -0.905 8.526 9.242 1.00 87.94 99 TYR A C 1
ATOM 804 O O . TYR A 1 99 ? -1.497 9.539 9.596 1.00 87.94 99 TYR A O 1
ATOM 812 N N . TRP A 1 100 ? -1.139 7.332 9.795 1.00 91.38 100 TRP A N 1
ATOM 813 C CA . TRP A 1 100 ? -2.179 7.068 10.803 1.00 91.38 100 TRP A CA 1
ATOM 814 C C . TRP A 1 100 ? -1.762 7.354 12.256 1.00 91.38 100 TRP A C 1
ATOM 816 O O . TRP A 1 100 ? -2.414 6.891 13.193 1.00 91.38 100 TRP A O 1
ATOM 826 N N . ASP A 1 101 ? -0.659 8.072 12.480 1.00 88.38 101 ASP A N 1
ATOM 827 C CA . ASP A 1 101 ? -0.348 8.618 13.802 1.00 88.38 101 ASP A CA 1
ATOM 828 C C . ASP A 1 101 ? -1.397 9.675 14.173 1.00 88.38 101 ASP A C 1
ATOM 830 O O . ASP A 1 101 ? -1.678 10.595 13.408 1.00 88.38 101 ASP A O 1
ATOM 834 N N . VAL A 1 102 ? -1.966 9.562 15.371 1.00 79.75 102 VAL A N 1
ATOM 835 C CA . VAL A 1 102 ? -2.974 10.497 15.892 1.00 79.75 102 VAL A CA 1
ATOM 836 C C . VAL A 1 102 ? -2.473 11.944 15.963 1.00 79.75 102 VAL A C 1
ATOM 838 O O . VAL A 1 102 ? -3.286 12.864 15.957 1.00 79.75 102 VAL A O 1
ATOM 841 N N . ASN A 1 103 ? -1.153 12.155 16.015 1.00 83.12 103 ASN A N 1
ATOM 842 C CA . ASN A 1 103 ? -0.541 13.484 16.046 1.00 83.12 103 ASN A CA 1
ATOM 843 C C . ASN A 1 103 ? -0.205 14.041 14.654 1.00 83.12 103 ASN A C 1
ATOM 845 O O . ASN A 1 103 ? 0.258 15.180 14.555 1.00 83.12 103 ASN A O 1
ATOM 849 N N . ASN A 1 104 ? -0.395 13.262 13.586 1.00 81.31 104 ASN A N 1
ATOM 850 C CA . ASN A 1 104 ? -0.055 13.701 12.241 1.00 81.31 104 ASN A CA 1
ATOM 851 C C . ASN A 1 104 ? -1.128 14.605 11.635 1.00 81.31 104 ASN A C 1
ATOM 853 O O . ASN A 1 104 ? -2.330 14.439 11.839 1.00 81.31 104 ASN A O 1
ATOM 857 N N . MET A 1 105 ? -0.669 15.577 10.847 1.00 74.00 105 MET A N 1
ATOM 858 C CA . MET A 1 105 ? -1.560 16.470 10.121 1.00 74.00 105 MET A CA 1
ATOM 859 C C . MET A 1 105 ? -2.087 15.764 8.862 1.00 74.00 105 MET A C 1
ATOM 861 O O . MET A 1 105 ? -1.290 15.149 8.146 1.00 74.00 105 MET A O 1
ATOM 865 N N . PRO A 1 106 ? -3.395 15.857 8.551 1.00 72.50 106 PRO A N 1
ATOM 866 C CA . PRO A 1 106 ? -3.947 15.244 7.349 1.00 72.50 106 PRO A CA 1
ATOM 867 C C . PRO A 1 106 ? -3.234 15.764 6.097 1.00 72.50 106 PRO A C 1
ATOM 869 O O . PRO A 1 106 ? -3.181 16.974 5.868 1.00 72.50 106 PRO A O 1
ATOM 872 N N . SER A 1 107 ? -2.693 14.858 5.279 1.00 78.94 107 SER A N 1
ATOM 873 C CA . SER A 1 107 ? -2.162 15.236 3.965 1.00 78.94 107 SER A CA 1
ATOM 874 C C . SER A 1 107 ? -3.284 15.412 2.941 1.00 78.94 107 SER A C 1
ATOM 876 O O . SER A 1 107 ? -4.306 14.725 3.034 1.00 78.94 107 SER A O 1
ATOM 878 N N . PRO A 1 108 ? -3.090 16.279 1.929 1.00 83.00 108 PRO A N 1
ATOM 879 C CA . PRO A 1 108 ? -3.997 16.371 0.796 1.00 83.00 108 PRO A CA 1
ATOM 880 C C . PRO A 1 108 ? -4.215 14.996 0.152 1.00 83.00 108 PRO A C 1
ATOM 882 O O . PRO A 1 108 ? -3.287 14.184 0.046 1.00 83.00 108 PRO A O 1
ATOM 885 N N . THR A 1 109 ? -5.436 14.743 -0.303 1.00 88.50 109 THR A N 1
ATOM 886 C CA . THR A 1 109 ? -5.812 13.516 -1.009 1.00 88.50 109 THR A CA 1
ATOM 887 C C . THR A 1 109 ? -5.792 13.718 -2.520 1.00 88.50 109 THR A C 1
ATOM 889 O O . THR A 1 109 ? -5.757 14.844 -3.022 1.00 88.50 109 THR A O 1
ATOM 892 N N . ARG A 1 110 ? -5.762 12.612 -3.265 1.00 86.75 110 ARG A N 1
ATOM 893 C CA . ARG A 1 110 ? -5.924 12.625 -4.721 1.00 86.75 110 ARG A CA 1
ATOM 894 C C . ARG A 1 110 ? -7.367 12.945 -5.109 1.00 86.75 110 ARG A C 1
ATOM 896 O O . ARG A 1 110 ? -8.293 12.697 -4.349 1.00 86.75 110 ARG A O 1
ATOM 903 N N . ASP A 1 111 ? -7.563 13.403 -6.341 1.00 82.81 111 ASP A N 1
ATOM 904 C CA . ASP A 1 111 ? -8.900 13.765 -6.837 1.00 82.81 111 ASP A CA 1
ATOM 905 C C . ASP A 1 111 ? -9.801 12.551 -7.113 1.00 82.81 111 ASP A C 1
ATOM 907 O O . ASP A 1 111 ? -11.021 12.679 -7.177 1.00 82.81 111 ASP A O 1
ATOM 911 N N . SER A 1 112 ? -9.212 11.363 -7.298 1.00 89.75 112 SER A N 1
ATOM 912 C CA . SER A 1 112 ? -9.944 10.138 -7.633 1.00 89.75 112 SER A CA 1
ATOM 913 C C . SER A 1 112 ? -9.738 9.040 -6.596 1.00 89.75 112 SER A C 1
ATOM 915 O O . SER A 1 112 ? -8.621 8.778 -6.142 1.00 89.75 112 SER A O 1
ATOM 917 N N . ALA A 1 113 ? -10.842 8.376 -6.251 1.00 94.44 113 ALA A N 1
ATOM 918 C CA . ALA A 1 113 ? -10.845 7.151 -5.472 1.00 94.44 113 ALA A CA 1
ATOM 919 C C . ALA A 1 113 ? -10.688 5.963 -6.432 1.00 94.44 113 ALA A C 1
ATOM 921 O O . ALA A 1 113 ? -11.536 5.723 -7.289 1.00 94.44 113 ALA A O 1
ATOM 922 N N . VAL A 1 114 ? -9.551 5.276 -6.335 1.00 95.94 114 VAL A N 1
ATOM 923 C CA . VAL A 1 114 ? -9.189 4.125 -7.172 1.00 95.94 114 VAL A CA 1
ATOM 924 C C . VAL A 1 114 ? -8.646 3.053 -6.244 1.00 95.94 114 VAL A C 1
ATOM 926 O O . VAL A 1 114 ? -7.828 3.355 -5.374 1.00 95.94 114 VAL A O 1
ATOM 929 N N . SER A 1 115 ? -9.112 1.815 -6.404 1.00 96.81 115 SER A N 1
ATOM 930 C CA . SER A 1 115 ? -8.669 0.719 -5.539 1.00 96.81 115 SER A CA 1
ATOM 931 C C . SER A 1 115 ? -7.197 0.395 -5.769 1.00 96.81 115 SER A C 1
ATOM 933 O O . SER A 1 115 ? -6.672 0.553 -6.874 1.00 96.81 115 SER A O 1
ATOM 935 N N . LEU A 1 116 ? -6.526 -0.116 -4.738 1.00 95.94 116 LEU A N 1
ATOM 936 C CA . LEU A 1 116 ? -5.115 -0.475 -4.854 1.00 95.94 116 LEU A CA 1
ATOM 937 C C . LEU A 1 116 ? -4.886 -1.579 -5.902 1.00 95.94 116 LEU A C 1
ATOM 939 O O . LEU A 1 116 ? -3.938 -1.514 -6.679 1.00 95.94 116 LEU A O 1
ATOM 943 N N . MET A 1 117 ? -5.815 -2.534 -5.986 1.00 97.25 117 MET A N 1
ATOM 944 C CA . MET A 1 117 ? -5.810 -3.592 -6.999 1.00 97.25 117 MET A CA 1
ATOM 945 C C . MET A 1 117 ? -5.933 -3.039 -8.426 1.00 97.25 117 MET A C 1
ATOM 947 O O . MET A 1 117 ? -5.268 -3.514 -9.343 1.00 97.25 117 MET A O 1
ATOM 951 N N . GLU A 1 118 ? -6.764 -2.019 -8.628 1.00 97.06 118 GLU A N 1
ATOM 952 C CA . GLU A 1 118 ? -6.894 -1.363 -9.928 1.00 97.06 118 GLU A CA 1
ATOM 953 C C . GLU A 1 118 ? -5.645 -0.544 -10.282 1.00 97.06 118 GLU A C 1
ATOM 955 O O . GLU A 1 118 ? -5.225 -0.534 -11.438 1.00 97.06 118 GLU A O 1
ATOM 960 N N . LEU A 1 119 ? -5.000 0.099 -9.303 1.00 95.75 119 LEU A N 1
ATOM 961 C CA . LEU A 1 119 ? -3.712 0.764 -9.527 1.00 95.75 119 LEU A CA 1
ATOM 962 C C . LEU A 1 119 ? -2.635 -0.230 -9.974 1.00 95.75 119 LEU A C 1
ATOM 964 O O . LEU A 1 119 ? -1.915 0.057 -10.924 1.00 95.75 119 LEU A O 1
ATOM 968 N N . MET A 1 120 ? -2.570 -1.411 -9.353 1.00 96.62 120 MET A N 1
ATOM 969 C CA . MET A 1 120 ? -1.651 -2.481 -9.763 1.00 96.62 120 MET A CA 1
ATOM 970 C C . MET A 1 120 ? -1.941 -2.962 -11.192 1.00 96.62 120 MET A C 1
ATOM 972 O O . MET A 1 120 ? -1.023 -3.133 -11.988 1.00 96.62 120 MET A O 1
ATOM 976 N N . GLN A 1 121 ? -3.214 -3.110 -11.570 1.00 96.31 121 GLN A N 1
ATOM 977 C CA . GLN A 1 121 ? -3.578 -3.450 -12.953 1.00 96.31 121 GLN A CA 1
ATOM 978 C C . GLN A 1 121 ? -3.112 -2.382 -13.950 1.00 96.31 121 GLN A C 1
ATOM 980 O O . GLN A 1 121 ? -2.561 -2.711 -14.998 1.00 96.31 121 GLN A O 1
ATOM 985 N N . ARG A 1 122 ? -3.291 -1.099 -13.616 1.00 95.38 122 ARG A N 1
ATOM 986 C CA . ARG A 1 122 ? -2.872 0.029 -14.464 1.00 95.38 122 ARG A CA 1
ATOM 987 C C . ARG A 1 122 ? -1.349 0.166 -14.575 1.00 95.38 122 ARG A C 1
ATOM 989 O O . ARG A 1 122 ? -0.874 0.622 -15.608 1.00 95.38 122 ARG A O 1
ATOM 996 N N . GLU A 1 123 ? -0.602 -0.232 -13.547 1.00 95.00 123 GLU A N 1
ATOM 997 C CA . GLU A 1 123 ? 0.873 -0.236 -13.538 1.00 95.00 123 GLU A CA 1
ATOM 998 C C . GLU A 1 123 ? 1.469 -1.417 -14.340 1.00 95.00 123 GLU A C 1
ATOM 1000 O O . GLU A 1 123 ? 2.675 -1.479 -14.575 1.00 95.00 123 GLU A O 1
ATOM 1005 N N . GLY A 1 124 ? 0.626 -2.345 -14.810 1.00 95.06 124 GLY A N 1
ATOM 1006 C CA . GLY A 1 124 ? 1.033 -3.417 -15.721 1.00 95.06 124 GLY A CA 1
ATOM 1007 C C . GLY A 1 124 ? 1.594 -4.657 -15.029 1.00 95.06 124 GLY A C 1
ATOM 1008 O O . GLY A 1 124 ? 2.444 -5.336 -15.601 1.00 95.06 124 GLY A O 1
ATOM 1009 N N . PHE A 1 125 ? 1.133 -4.958 -13.812 1.00 95.75 125 PHE A N 1
ATOM 1010 C CA . PHE A 1 125 ? 1.445 -6.228 -13.154 1.00 95.75 125 PHE A CA 1
ATOM 1011 C C . PHE A 1 125 ? 0.970 -7.401 -14.016 1.00 95.75 125 PHE A C 1
ATOM 1013 O O . PHE A 1 125 ? -0.097 -7.349 -14.634 1.00 95.75 125 PHE A O 1
ATOM 1020 N N . SER A 1 126 ? 1.740 -8.486 -14.023 1.00 95.19 126 SER A N 1
ATOM 1021 C CA . SER A 1 126 ? 1.317 -9.724 -14.669 1.00 95.19 126 SER A CA 1
ATOM 1022 C C . SER A 1 126 ? 0.113 -10.335 -13.944 1.00 95.19 126 SER A C 1
ATOM 1024 O O . SER A 1 126 ? -0.070 -10.163 -12.738 1.00 95.19 126 SER A O 1
ATOM 1026 N N . GLU A 1 127 ? -0.693 -11.128 -14.654 1.00 95.94 127 GLU A N 1
ATOM 1027 C CA . GLU A 1 127 ? -1.835 -11.817 -14.033 1.00 95.94 127 GLU A CA 1
ATOM 1028 C C . GLU A 1 127 ? -1.421 -12.743 -12.883 1.00 95.94 127 GLU A C 1
ATOM 1030 O O . GLU A 1 127 ? -2.166 -12.897 -11.917 1.00 95.94 127 GLU A O 1
ATOM 1035 N N . HIS A 1 128 ? -0.221 -13.326 -12.952 1.00 97.19 128 HIS A N 1
ATOM 1036 C CA . HIS A 1 128 ? 0.299 -14.158 -11.872 1.00 97.19 128 HIS A CA 1
ATOM 1037 C C . HIS A 1 128 ? 0.570 -13.342 -10.599 1.00 97.19 128 HIS A C 1
ATOM 1039 O O . HIS A 1 128 ? 0.158 -13.743 -9.511 1.00 97.19 128 HIS A O 1
ATOM 1045 N N . GLU A 1 129 ? 1.212 -12.179 -10.726 1.00 95.94 129 GLU A N 1
ATOM 1046 C CA . GLU A 1 129 ? 1.454 -11.282 -9.590 1.00 95.94 129 GLU A CA 1
ATOM 1047 C C . GLU A 1 129 ? 0.139 -10.743 -9.021 1.00 95.94 129 GLU A C 1
ATOM 1049 O O . GLU A 1 129 ? -0.050 -10.723 -7.803 1.00 95.94 129 GLU A O 1
ATOM 1054 N N . LEU A 1 130 ? -0.803 -10.367 -9.891 1.00 97.81 130 LEU A N 1
ATOM 1055 C CA . LEU A 1 130 ? -2.131 -9.921 -9.475 1.00 97.81 130 LEU A CA 1
ATOM 1056 C C . LEU A 1 130 ? -2.886 -11.013 -8.712 1.00 97.81 130 LEU A C 1
ATOM 1058 O O . LEU A 1 130 ? -3.551 -10.701 -7.727 1.00 97.81 130 LEU A O 1
ATOM 1062 N N . ASP A 1 131 ? -2.794 -12.283 -9.112 1.00 98.00 131 ASP A N 1
ATOM 1063 C CA . ASP A 1 131 ? -3.441 -13.380 -8.383 1.00 98.00 131 ASP A CA 1
ATOM 1064 C C . ASP A 1 131 ? -2.865 -13.561 -6.970 1.00 98.00 131 ASP A C 1
ATOM 1066 O O . ASP A 1 131 ? -3.626 -13.659 -6.001 1.00 98.00 131 ASP A O 1
ATOM 1070 N N . LEU A 1 132 ? -1.537 -13.487 -6.821 1.00 97.94 132 LEU A N 1
ATOM 1071 C CA . LEU A 1 132 ? -0.871 -13.518 -5.513 1.00 97.94 132 LEU A CA 1
ATOM 1072 C C . LEU A 1 132 ? -1.293 -12.333 -4.632 1.00 97.94 132 LEU A C 1
ATOM 1074 O O . LEU A 1 132 ? -1.604 -12.506 -3.451 1.00 97.94 132 LEU A O 1
ATOM 1078 N N . LEU A 1 133 ? -1.372 -11.130 -5.203 1.00 97.94 133 LEU A N 1
ATOM 1079 C CA . LEU A 1 133 ? -1.810 -9.929 -4.486 1.00 97.94 133 LEU A CA 1
ATOM 1080 C C . LEU A 1 133 ? -3.292 -10.015 -4.097 1.00 97.94 133 LEU A C 1
ATOM 1082 O O . LEU A 1 133 ? -3.647 -9.685 -2.966 1.00 97.94 133 LEU A O 1
ATOM 1086 N N . ARG A 1 134 ? -4.159 -10.544 -4.971 1.00 97.94 134 ARG A N 1
ATOM 1087 C CA . ARG A 1 134 ? -5.570 -10.832 -4.652 1.00 97.94 134 ARG A CA 1
ATOM 1088 C C . ARG A 1 134 ? -5.689 -11.886 -3.557 1.00 97.94 134 ARG A C 1
ATOM 1090 O O . ARG A 1 134 ? -6.584 -11.802 -2.721 1.00 97.94 134 ARG A O 1
ATOM 1097 N N . GLN A 1 135 ? -4.836 -12.908 -3.551 1.00 98.19 135 GLN A N 1
ATOM 1098 C CA . GLN A 1 135 ? -4.799 -13.901 -2.477 1.00 98.19 135 GLN A CA 1
ATOM 1099 C C . GLN A 1 135 ? -4.392 -13.260 -1.145 1.00 98.19 135 GLN A C 1
ATOM 1101 O O . GLN A 1 135 ? -5.070 -13.471 -0.141 1.00 98.19 135 GLN A O 1
ATOM 1106 N N . SER A 1 136 ? -3.347 -12.431 -1.146 1.00 97.56 136 SER A N 1
ATOM 1107 C CA . SER A 1 136 ? -2.911 -11.674 0.032 1.00 97.56 136 SER A CA 1
ATOM 1108 C C . SER A 1 136 ? -4.023 -10.765 0.568 1.00 97.56 136 SER A C 1
ATOM 1110 O O . SER A 1 136 ? -4.360 -10.820 1.752 1.00 97.56 136 SER A O 1
ATOM 1112 N N . GLN A 1 137 ? -4.684 -10.010 -0.315 1.00 97.94 137 GLN A N 1
ATOM 1113 C CA . GLN A 1 137 ? -5.811 -9.160 0.061 1.00 97.94 137 GLN A CA 1
ATOM 1114 C C . GLN A 1 137 ? -6.968 -9.975 0.653 1.00 97.94 137 GLN A C 1
ATOM 1116 O O . GLN A 1 137 ? -7.474 -9.608 1.707 1.00 97.94 137 GLN A O 1
ATOM 1121 N N . ARG A 1 138 ? -7.337 -11.117 0.052 1.00 98.19 138 ARG A N 1
ATOM 1122 C CA . ARG A 1 138 ? -8.373 -12.017 0.598 1.00 98.19 138 ARG A CA 1
ATOM 1123 C C . ARG A 1 138 ? -8.031 -12.514 2.004 1.00 98.19 138 ARG A C 1
ATOM 1125 O O . ARG A 1 138 ? -8.913 -12.595 2.855 1.00 98.19 138 ARG A O 1
ATOM 1132 N N . ASN A 1 139 ? -6.763 -12.828 2.266 1.00 97.94 139 ASN A N 1
ATOM 1133 C CA . ASN A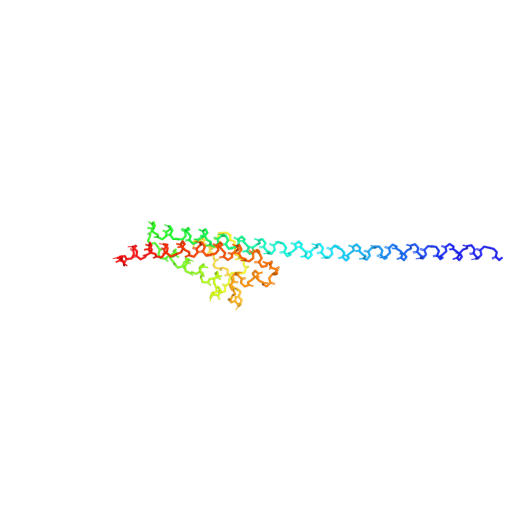 1 139 ? -6.319 -13.228 3.602 1.00 97.94 139 ASN A CA 1
ATOM 1134 C C . ASN A 1 139 ? -6.468 -12.076 4.610 1.00 97.94 139 ASN A C 1
ATOM 1136 O O . ASN A 1 139 ? -6.980 -12.294 5.707 1.00 97.94 139 ASN A O 1
ATOM 1140 N N . SER A 1 140 ? -6.093 -10.854 4.221 1.00 97.94 140 SER A N 1
ATOM 1141 C CA . SER A 1 140 ? -6.305 -9.644 5.029 1.00 97.94 140 SER A CA 1
ATOM 1142 C C . SER A 1 140 ? -7.797 -9.366 5.259 1.00 97.94 140 SER A C 1
ATOM 1144 O O . SER A 1 140 ? -8.208 -9.089 6.380 1.00 97.94 140 SER A O 1
ATOM 1146 N N . ASP A 1 141 ? -8.647 -9.519 4.241 1.00 98.06 141 ASP A N 1
ATOM 1147 C CA . ASP A 1 141 ? -10.099 -9.321 4.353 1.00 98.06 141 ASP A CA 1
ATOM 1148 C C . ASP A 1 141 ? -10.755 -10.329 5.317 1.00 98.06 141 ASP A C 1
ATOM 1150 O O . ASP A 1 141 ? -11.688 -9.987 6.048 1.00 98.06 141 ASP A O 1
ATOM 1154 N N . ASN A 1 142 ? -10.248 -11.564 5.377 1.00 98.00 142 ASN A N 1
ATOM 1155 C CA . ASN A 1 142 ? -10.688 -12.538 6.377 1.00 98.00 142 ASN A CA 1
ATOM 1156 C C . ASN A 1 142 ? -10.336 -12.088 7.803 1.00 98.00 142 ASN A C 1
ATOM 1158 O O . ASN A 1 142 ? -11.166 -12.227 8.703 1.00 98.00 142 ASN A O 1
ATOM 1162 N N . LEU A 1 143 ? -9.146 -11.510 8.005 1.00 97.88 143 LEU A N 1
ATOM 1163 C CA . LEU A 1 143 ? -8.744 -10.936 9.291 1.00 97.88 143 LEU A CA 1
ATOM 1164 C C . LEU A 1 143 ? -9.606 -9.717 9.663 1.00 97.88 143 LEU A C 1
ATOM 1166 O O . LEU A 1 143 ? -10.081 -9.633 10.794 1.00 97.88 143 LEU A O 1
ATOM 1170 N N . VAL A 1 144 ? -9.932 -8.859 8.692 1.00 98.31 144 VAL A N 1
ATOM 1171 C CA . VAL A 1 144 ? -10.843 -7.712 8.869 1.00 98.31 144 VAL A CA 1
ATOM 1172 C C . VAL A 1 144 ? -12.200 -8.131 9.435 1.00 98.31 144 VAL A C 1
ATOM 1174 O O . VAL A 1 144 ? -12.791 -7.409 10.239 1.00 98.31 144 VAL A O 1
ATOM 1177 N N . ASN A 1 145 ? -12.722 -9.297 9.051 1.00 97.81 145 ASN A N 1
ATOM 1178 C CA . ASN A 1 145 ? -13.986 -9.789 9.601 1.00 97.81 145 ASN A CA 1
ATOM 1179 C C . ASN A 1 145 ? -13.880 -10.128 11.094 1.00 97.81 145 ASN A C 1
ATOM 1181 O O . ASN A 1 145 ? -14.815 -9.847 11.844 1.00 97.81 145 ASN A O 1
ATOM 1185 N N . LEU A 1 146 ? -12.751 -10.688 11.534 1.00 96.88 146 LEU A N 1
ATOM 1186 C CA . LEU A 1 146 ? -12.487 -10.946 12.950 1.00 96.88 146 LEU A CA 1
ATOM 1187 C C . LEU A 1 146 ? -12.306 -9.635 13.729 1.00 96.88 146 LEU A C 1
ATOM 1189 O O . LEU A 1 146 ? -12.844 -9.479 14.822 1.00 96.88 146 LEU A O 1
ATOM 1193 N N . GLU A 1 147 ? -11.605 -8.664 13.148 1.00 97.56 147 GLU A N 1
ATOM 1194 C CA . GLU A 1 147 ? -11.387 -7.343 13.749 1.00 97.56 147 GLU A CA 1
ATOM 1195 C C . GLU A 1 147 ? -12.716 -6.591 13.945 1.00 97.56 147 GLU A C 1
ATOM 1197 O O . GLU A 1 147 ? -12.975 -6.047 15.018 1.00 97.56 147 GLU A O 1
ATOM 1202 N N . LYS A 1 148 ? -13.633 -6.665 12.971 1.00 97.19 148 LYS A N 1
ATOM 1203 C CA . LYS A 1 148 ? -14.999 -6.126 13.106 1.00 97.19 148 LYS A CA 1
ATOM 1204 C C . LYS A 1 148 ? -15.805 -6.810 14.212 1.00 97.19 148 LYS A C 1
ATOM 1206 O O . LYS A 1 148 ? -16.564 -6.138 14.909 1.00 97.19 148 LYS A O 1
ATOM 1211 N N . GLN A 1 149 ? -15.651 -8.123 14.395 1.00 96.31 149 GLN A N 1
ATOM 1212 C CA . GLN A 1 149 ? -16.285 -8.829 15.517 1.00 96.31 149 GLN A CA 1
ATOM 1213 C C . GLN A 1 149 ? -15.731 -8.340 16.858 1.00 96.31 149 GLN A C 1
ATOM 1215 O O . GLN A 1 149 ? -16.502 -8.115 17.789 1.00 96.31 149 GLN A O 1
ATOM 1220 N N . ALA A 1 150 ? -14.421 -8.092 16.948 1.00 95.81 150 ALA A N 1
ATOM 1221 C CA . ALA A 1 150 ? -13.824 -7.503 18.143 1.00 95.81 150 ALA A CA 1
ATOM 1222 C C . ALA A 1 150 ? -14.394 -6.102 18.436 1.00 95.81 150 ALA A C 1
ATOM 1224 O O . ALA A 1 150 ? -14.660 -5.776 19.592 1.00 95.81 150 ALA A O 1
ATOM 1225 N N . PHE A 1 151 ? -14.671 -5.294 17.406 1.00 96.81 151 PHE A N 1
ATOM 1226 C CA . PHE A 1 151 ? -15.310 -3.982 17.585 1.00 96.81 151 PHE A CA 1
ATOM 1227 C C . PHE A 1 151 ? -16.736 -4.106 18.114 1.00 96.81 151 PHE A C 1
ATOM 1229 O O . PHE A 1 151 ? -17.112 -3.396 19.046 1.00 96.81 151 PHE A O 1
ATOM 1236 N N . ALA A 1 152 ? -17.521 -5.031 17.556 1.00 95.44 152 ALA A N 1
ATOM 1237 C CA . ALA A 1 152 ? -18.863 -5.324 18.049 1.00 95.44 152 ALA A CA 1
ATOM 1238 C C . ALA A 1 152 ? -18.836 -5.784 19.516 1.00 95.44 152 ALA A C 1
ATOM 1240 O O . ALA A 1 152 ? -19.654 -5.324 20.313 1.00 95.44 152 ALA A O 1
ATOM 1241 N N . ALA A 1 153 ? -17.855 -6.611 19.896 1.00 94.50 153 ALA A N 1
ATOM 1242 C CA . ALA A 1 153 ? -17.681 -7.073 21.270 1.00 94.50 153 ALA A CA 1
ATOM 1243 C C . ALA A 1 153 ? -17.427 -5.915 22.252 1.00 94.50 153 ALA A C 1
ATOM 1245 O O . ALA A 1 153 ? -18.097 -5.823 23.280 1.00 94.50 153 ALA A O 1
ATOM 1246 N N . ILE A 1 154 ? -16.530 -4.984 21.902 1.00 93.81 154 ILE A N 1
ATOM 1247 C CA . ILE A 1 154 ? -16.249 -3.773 22.696 1.00 93.81 154 ILE A CA 1
ATOM 1248 C C . ILE A 1 154 ? -17.489 -2.885 22.842 1.00 93.81 154 ILE A C 1
ATOM 1250 O O . ILE A 1 154 ? -17.712 -2.291 23.895 1.00 93.81 154 ILE A O 1
ATOM 1254 N N . LYS A 1 155 ? -18.335 -2.836 21.810 1.00 93.81 155 LYS A N 1
ATOM 1255 C CA . LYS A 1 155 ? -19.595 -2.081 21.814 1.00 93.81 155 LYS A CA 1
ATOM 1256 C C . LYS A 1 155 ? -20.753 -2.793 22.520 1.00 93.81 155 LYS A C 1
ATOM 1258 O O . LYS A 1 155 ? -21.836 -2.221 22.603 1.00 93.81 155 LYS A O 1
ATOM 1263 N N . GLY A 1 156 ? -20.555 -4.017 23.015 1.00 91.38 156 GLY A N 1
ATOM 1264 C CA . GLY A 1 156 ? -21.611 -4.796 23.667 1.00 91.38 156 GLY A CA 1
ATOM 1265 C C . GLY A 1 156 ? -22.645 -5.399 22.709 1.00 91.38 156 GLY A C 1
ATOM 1266 O O . GLY A 1 156 ? -23.769 -5.654 23.123 1.00 91.38 156 GLY A O 1
ATOM 1267 N N . LEU A 1 157 ? -22.293 -5.590 21.433 1.00 85.81 157 LEU A N 1
ATOM 1268 C CA . LEU A 1 157 ? -23.186 -6.051 20.358 1.00 85.81 157 LEU A CA 1
ATOM 1269 C C . LEU A 1 157 ? -22.986 -7.540 19.997 1.00 85.81 157 LEU A C 1
ATOM 1271 O O . LEU A 1 157 ? -23.068 -7.895 18.822 1.00 85.81 157 LEU A O 1
ATOM 1275 N N . TYR A 1 158 ? -22.673 -8.390 20.979 1.00 62.06 158 TYR A N 1
ATOM 1276 C CA . TYR A 1 158 ? -22.312 -9.805 20.797 1.00 62.06 158 TYR A CA 1
ATOM 1277 C C . TYR A 1 158 ? -23.408 -10.783 21.230 1.00 62.06 158 TYR A C 1
ATOM 1279 O O . TYR A 1 158 ? -24.152 -10.466 22.185 1.00 62.06 158 TYR A O 1
#

Sequence (158 aa):
MRIGVFTNFCLIVTVLGLSLLIFLSSQVLDTLDEITAAERQQYRSLQLANELFQSSEDLTKMARSYVTTGDPVYERFFFEILDIRNGKLPRPWDYPITYWDVNNMPSPTRDSAVSLMELMQREGFSEHELDLLRQSQRNSDNLVNLEKQAFAAIKGLY